Protein AF-E0Z5E8-F1 (afdb_monomer_lite)

pLDDT: mean 77.85, std 16.26, range [35.5, 92.94]

InterPro domains:
  IPR000535 Major sperm protein (MSP) domain [PF00635] (7-80)
  IPR000535 Major sperm protein (MSP) domain [PS50202] (1-94)
  IPR008962 PapD-like superfamily [SSF49354] (6-79)
  IPR013783 Immunoglobulin-like fold [G3DSA:2.60.40.10] (1-93)

Foldseek 3Di:
DWAQAQQWKKKKAKAWPCNVFKDKPPRIDIADHRGDDDIDIDGDDPPPDDDPPCPPDDPTDMDMDMDTDPPPDPDDDDPPPDDPDCVRRDDPDD

Radius of gyration: 16.04 Å; chains: 1; bounding box: 31×34×48 Å

Secondary structure (DSSP, 8-state):
-B---SS--EEEEEEESSTTTEEEESSEEEE-TT-B---EEEE-PPTTPPPPTTTT-----EEEEEEE-TT-----TTS-TT---GGGGS----

Structure (mmCIF, N/CA/C/O backbone):
data_AF-E0Z5E8-F1
#
_entry.id   AF-E0Z5E8-F1
#
loop_
_atom_site.group_PDB
_atom_site.id
_atom_site.type_symbol
_atom_site.label_atom_id
_atom_site.label_alt_id
_atom_site.label_comp_id
_atom_site.label_asym_id
_atom_site.label_entity_id
_atom_site.label_seq_id
_atom_site.pdbx_PDB_ins_code
_atom_site.Cartn_x
_atom_site.Cartn_y
_atom_site.Cartn_z
_atom_site.occupancy
_atom_site.B_iso_or_equiv
_atom_site.auth_seq_id
_atom_site.auth_comp_id
_atom_site.auth_asym_id
_atom_site.auth_atom_id
_atom_site.pdbx_PDB_model_num
ATOM 1 N N . LEU A 1 1 ? 5.108 1.195 1.039 1.00 91.69 1 LEU A N 1
ATOM 2 C CA . LEU A 1 1 ? 5.181 0.064 0.085 1.00 91.69 1 LEU A CA 1
ATOM 3 C C . LEU A 1 1 ? 6.317 0.313 -0.895 1.00 91.69 1 LEU A C 1
ATOM 5 O O . LEU A 1 1 ? 6.402 1.414 -1.425 1.00 91.69 1 LEU A O 1
ATOM 9 N N . ARG A 1 2 ? 7.191 -0.671 -1.122 1.00 92.94 2 ARG A N 1
ATOM 10 C CA . ARG A 1 2 ? 8.309 -0.558 -2.071 1.00 92.94 2 ARG A CA 1
ATOM 11 C C . ARG A 1 2 ? 8.184 -1.634 -3.139 1.00 92.94 2 ARG A C 1
ATOM 13 O O . ARG A 1 2 ? 7.996 -2.801 -2.803 1.00 92.94 2 ARG A O 1
ATOM 20 N N . ASN A 1 3 ? 8.301 -1.242 -4.401 1.00 90.56 3 ASN A N 1
ATOM 21 C CA . ASN A 1 3 ? 8.421 -2.192 -5.496 1.00 90.56 3 ASN A CA 1
ATOM 22 C C . ASN A 1 3 ?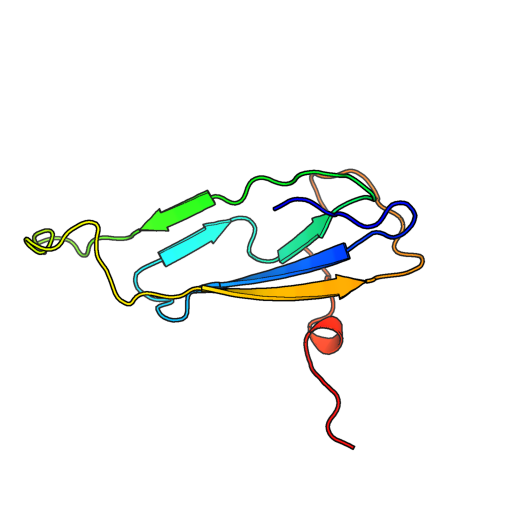 9.862 -2.716 -5.549 1.00 90.56 3 ASN A C 1
ATOM 24 O O . ASN A 1 3 ? 10.802 -1.931 -5.617 1.00 90.56 3 ASN A O 1
ATOM 28 N N . VAL A 1 4 ? 10.035 -4.035 -5.508 1.00 91.75 4 VAL A N 1
ATOM 29 C CA . VAL A 1 4 ? 11.350 -4.697 -5.602 1.00 91.75 4 VAL A CA 1
ATOM 30 C C . VAL A 1 4 ? 11.660 -5.208 -7.012 1.00 91.75 4 VAL A C 1
ATOM 32 O O . VAL A 1 4 ? 12.748 -5.716 -7.261 1.00 91.75 4 VAL A O 1
ATOM 35 N N . MET A 1 5 ? 10.725 -5.054 -7.951 1.00 89.69 5 MET A N 1
ATOM 36 C CA . MET A 1 5 ? 10.928 -5.387 -9.355 1.00 89.69 5 MET A CA 1
ATOM 37 C C . MET A 1 5 ? 11.768 -4.299 -10.032 1.00 89.69 5 MET A C 1
ATOM 39 O O . MET A 1 5 ? 11.460 -3.110 -9.938 1.00 89.69 5 MET A O 1
ATOM 43 N N . TYR A 1 6 ? 12.818 -4.717 -10.739 1.00 86.75 6 TYR A N 1
ATOM 44 C CA . TYR A 1 6 ? 13.782 -3.817 -11.387 1.00 86.75 6 TYR A CA 1
ATOM 45 C C . TYR A 1 6 ? 13.280 -3.207 -12.692 1.00 86.75 6 TYR A C 1
ATOM 47 O O . TYR A 1 6 ? 13.665 -2.100 -13.049 1.00 86.75 6 TYR A O 1
ATOM 55 N N . THR A 1 7 ? 12.435 -3.938 -13.411 1.00 86.56 7 THR A N 1
ATOM 56 C CA . THR A 1 7 ? 12.042 -3.592 -14.783 1.00 86.56 7 THR A CA 1
ATOM 57 C C . THR A 1 7 ? 10.537 -3.480 -14.966 1.00 86.56 7 THR A C 1
ATOM 59 O O . THR A 1 7 ? 10.088 -3.032 -16.015 1.00 86.56 7 THR A O 1
ATOM 62 N N . MET A 1 8 ? 9.749 -3.867 -13.959 1.00 90.12 8 MET A N 1
ATOM 63 C CA . MET A 1 8 ? 8.296 -3.943 -14.071 1.00 90.12 8 MET A CA 1
ATOM 64 C C . MET A 1 8 ? 7.603 -3.110 -12.990 1.00 90.12 8 MET A C 1
ATOM 66 O O . MET A 1 8 ? 7.964 -3.217 -11.812 1.00 90.12 8 MET A O 1
ATOM 70 N N . PRO A 1 9 ? 6.594 -2.299 -13.349 1.00 87.94 9 PRO A N 1
ATOM 71 C CA . PRO A 1 9 ? 5.744 -1.669 -12.360 1.00 87.94 9 PRO A CA 1
ATOM 72 C C . PRO A 1 9 ? 4.836 -2.705 -11.687 1.00 87.94 9 PRO A C 1
ATOM 74 O O . PRO A 1 9 ? 4.496 -3.746 -12.258 1.00 87.94 9 PRO A O 1
ATOM 77 N N . VAL A 1 10 ? 4.445 -2.406 -10.451 1.00 89.19 10 VAL A N 1
ATOM 78 C CA . VAL A 1 10 ? 3.575 -3.259 -9.636 1.00 89.19 10 VAL A CA 1
ATOM 79 C C . VAL A 1 10 ? 2.347 -2.464 -9.232 1.00 89.19 10 VAL A C 1
ATOM 81 O O . VAL A 1 10 ? 2.459 -1.421 -8.587 1.00 89.19 10 VAL A O 1
ATOM 84 N N . ALA A 1 11 ? 1.172 -2.964 -9.598 1.00 90.69 11 ALA A N 1
ATOM 85 C CA . ALA A 1 11 ? -0.087 -2.473 -9.069 1.00 90.69 11 ALA A CA 1
ATOM 86 C C . ALA A 1 11 ? -0.307 -3.078 -7.682 1.00 90.69 11 ALA A C 1
ATOM 88 O O . ALA A 1 11 ? -0.007 -4.251 -7.453 1.00 90.69 11 ALA A O 1
ATOM 89 N N . PHE A 1 12 ? -0.844 -2.297 -6.756 1.00 90.81 12 PHE A N 1
ATOM 90 C CA . PHE A 1 12 ? -1.234 -2.787 -5.441 1.00 90.81 12 PHE A CA 1
ATOM 91 C C . PHE A 1 12 ? -2.645 -2.331 -5.088 1.00 90.81 12 PHE A C 1
ATOM 93 O O . PHE A 1 12 ? -3.139 -1.313 -5.580 1.00 90.81 12 PHE A O 1
ATOM 100 N N . ARG A 1 13 ? -3.263 -3.082 -4.183 1.00 90.69 13 ARG A N 1
ATOM 101 C CA . ARG A 1 13 ? -4.519 -2.764 -3.517 1.00 90.69 13 ARG A CA 1
ATOM 102 C C . ARG A 1 13 ? -4.391 -3.131 -2.046 1.00 90.69 13 ARG A C 1
ATOM 104 O O . ARG A 1 13 ? -4.080 -4.273 -1.726 1.00 90.69 13 ARG A O 1
ATOM 111 N N . LEU A 1 14 ? -4.631 -2.170 -1.167 1.00 91.25 14 LEU A N 1
ATOM 112 C CA . LEU A 1 14 ? -4.600 -2.325 0.278 1.00 91.25 14 LEU A CA 1
ATOM 113 C C . LEU A 1 14 ? -6.002 -2.100 0.841 1.00 91.25 14 LEU A C 1
ATOM 115 O O . LEU A 1 14 ? -6.594 -1.034 0.660 1.00 91.25 14 LEU A O 1
ATOM 119 N N . GLN A 1 15 ? -6.539 -3.110 1.520 1.00 89.88 15 GLN A N 1
ATOM 120 C CA . GLN A 1 15 ? -7.880 -3.063 2.092 1.00 89.88 15 GLN A CA 1
ATOM 121 C C . GLN A 1 15 ? -7.850 -3.411 3.579 1.00 89.88 15 GLN A C 1
ATOM 123 O O . GLN A 1 15 ? -7.336 -4.470 3.937 1.00 89.88 15 GLN A O 1
ATOM 128 N N . PRO A 1 16 ? -8.429 -2.572 4.452 1.00 89.88 16 PRO A N 1
ATOM 129 C CA . PRO A 1 16 ? -8.672 -2.973 5.828 1.00 89.88 16 PRO A CA 1
ATOM 130 C C . PRO A 1 16 ? -9.748 -4.062 5.854 1.00 89.88 16 PRO A C 1
ATOM 132 O O . PRO A 1 16 ? -10.783 -3.928 5.192 1.00 89.88 16 PRO A O 1
ATOM 135 N N . LEU A 1 17 ? -9.535 -5.117 6.642 1.00 86.75 17 LEU A N 1
ATOM 136 C CA . LEU A 1 17 ? -10.589 -6.102 6.912 1.00 86.75 17 LEU A CA 1
ATOM 137 C C . LEU A 1 17 ? -11.713 -5.463 7.744 1.00 86.75 17 LEU A C 1
ATOM 139 O O . LEU A 1 17 ? -12.890 -5.686 7.472 1.00 86.75 17 LEU A O 1
ATOM 143 N N . ASN A 1 18 ? -11.355 -4.539 8.642 1.00 82.69 18 ASN A N 1
ATOM 144 C CA . ASN A 1 18 ? -12.290 -3.739 9.431 1.00 82.69 18 ASN A CA 1
ATOM 145 C C . ASN A 1 18 ? -12.515 -2.339 8.836 1.00 82.69 18 ASN A C 1
ATOM 147 O O . ASN A 1 18 ? -12.066 -1.321 9.363 1.00 82.69 18 ASN A O 1
ATOM 151 N N . LYS A 1 19 ? -13.265 -2.293 7.727 1.00 74.31 19 LYS A N 1
ATOM 152 C CA . LYS A 1 19 ? -13.552 -1.075 6.936 1.00 74.31 19 LYS A CA 1
ATOM 153 C C . LYS A 1 19 ? -14.212 0.069 7.713 1.00 74.31 19 LYS A C 1
ATOM 155 O O . LYS A 1 19 ? -14.081 1.215 7.309 1.00 74.31 19 LYS A O 1
ATOM 160 N N . GLY A 1 20 ? -14.923 -0.230 8.801 1.00 77.94 20 GLY A N 1
ATOM 161 C CA . GLY A 1 20 ? -15.585 0.790 9.623 1.00 77.94 20 GLY A CA 1
ATOM 162 C C . GLY A 1 20 ? -14.644 1.548 10.564 1.00 77.94 20 GLY A C 1
ATOM 163 O O . GLY A 1 20 ? -14.977 2.647 10.989 1.00 77.94 20 GLY A O 1
ATOM 164 N N . ARG A 1 21 ? -13.473 0.978 10.882 1.00 83.69 21 ARG A N 1
ATOM 165 C CA . ARG A 1 21 ? -12.521 1.542 11.855 1.00 83.69 21 ARG A CA 1
ATOM 166 C C . ARG A 1 21 ? -11.250 2.088 11.222 1.00 83.69 21 ARG A C 1
ATOM 168 O O . ARG A 1 21 ? -10.504 2.790 11.886 1.00 83.69 21 ARG A O 1
ATOM 175 N N . TYR A 1 22 ? -11.000 1.795 9.949 1.00 89.19 22 TYR A N 1
ATOM 176 C CA . TYR A 1 22 ? -9.772 2.200 9.278 1.00 89.19 22 TYR A CA 1
ATOM 177 C C . TYR A 1 22 ? -10.050 2.802 7.909 1.00 89.19 22 TYR A C 1
ATOM 179 O O . TYR A 1 22 ? -10.809 2.256 7.110 1.00 89.19 22 TYR A O 1
ATOM 187 N N . THR A 1 23 ? -9.379 3.907 7.608 1.00 90.62 23 THR A N 1
ATOM 188 C CA . THR A 1 23 ? -9.306 4.486 6.266 1.00 90.62 23 THR A CA 1
ATOM 189 C C . THR A 1 23 ? -7.881 4.390 5.753 1.00 90.62 23 THR A C 1
ATOM 191 O O . THR A 1 23 ? -6.944 4.752 6.450 1.00 90.62 23 THR A O 1
ATOM 194 N N . VAL A 1 24 ? -7.724 3.914 4.521 1.00 90.69 24 VAL A N 1
ATOM 195 C CA . VAL A 1 24 ? -6.424 3.742 3.865 1.00 90.69 24 VAL A CA 1
ATOM 196 C C . VAL A 1 24 ? -6.345 4.683 2.667 1.00 90.69 24 VAL A C 1
ATOM 198 O O . VAL A 1 24 ? -7.284 4.715 1.869 1.00 90.69 24 VAL A O 1
ATOM 201 N N . LYS A 1 25 ? -5.251 5.438 2.522 1.00 90.75 25 LYS A N 1
ATOM 202 C CA . LYS A 1 25 ? -5.021 6.352 1.393 1.00 90.75 25 LYS A CA 1
ATOM 203 C C . LYS A 1 25 ? -3.565 6.295 0.898 1.00 90.75 25 LYS A C 1
ATOM 205 O O . LYS A 1 25 ? -2.659 6.515 1.693 1.00 90.75 25 LYS A O 1
ATOM 210 N N . PRO A 1 26 ? -3.312 6.063 -0.402 1.00 91.19 26 PRO A N 1
ATOM 211 C CA . PRO A 1 26 ? -4.250 5.545 -1.400 1.00 91.19 26 PRO A CA 1
ATOM 212 C C . PRO A 1 26 ? -4.597 4.064 -1.141 1.00 91.19 26 PRO A C 1
ATOM 214 O O . PRO A 1 26 ? -3.759 3.289 -0.684 1.00 91.19 26 PRO A O 1
ATOM 217 N N . GLN A 1 27 ? -5.833 3.654 -1.457 1.00 88.00 27 GLN A N 1
ATOM 218 C CA . GLN A 1 27 ? -6.265 2.247 -1.340 1.00 88.00 27 GLN A CA 1
ATOM 219 C C . GLN A 1 27 ? -5.696 1.357 -2.445 1.00 88.00 27 GLN A C 1
ATOM 221 O O . GLN A 1 27 ? -5.608 0.144 -2.287 1.00 88.00 27 GLN A O 1
ATOM 226 N N . SER A 1 28 ? -5.331 1.939 -3.579 1.00 89.25 28 SER A N 1
ATOM 227 C CA . SER A 1 28 ? -4.711 1.242 -4.697 1.00 89.25 28 SER A CA 1
ATOM 228 C C . SER A 1 28 ? -3.844 2.206 -5.487 1.00 89.25 28 SER A C 1
ATOM 230 O O . SER A 1 28 ? -4.056 3.416 -5.442 1.00 89.25 28 SER A O 1
ATOM 232 N N . GLY A 1 29 ? -2.882 1.677 -6.225 1.00 88.25 29 GLY A N 1
ATOM 233 C CA . GLY A 1 29 ? -1.973 2.484 -7.026 1.00 88.25 29 GLY A CA 1
ATOM 234 C C . GLY A 1 29 ? -1.016 1.619 -7.829 1.00 88.25 29 GLY A C 1
ATOM 235 O O . GLY A 1 29 ? -1.004 0.395 -7.690 1.00 88.25 29 GLY A O 1
ATOM 236 N N . ILE A 1 30 ? -0.193 2.265 -8.648 1.00 88.88 30 ILE A N 1
ATOM 237 C CA . ILE A 1 30 ? 0.899 1.624 -9.381 1.00 88.88 30 ILE A CA 1
ATOM 238 C C . ILE A 1 30 ? 2.213 2.187 -8.851 1.00 88.88 30 ILE A C 1
ATOM 240 O O . ILE A 1 30 ? 2.375 3.398 -8.726 1.00 88.88 30 ILE A O 1
ATOM 244 N N . ILE A 1 31 ? 3.151 1.303 -8.527 1.00 90.25 31 ILE A N 1
ATOM 245 C CA . ILE A 1 31 ? 4.485 1.658 -8.058 1.00 90.25 31 ILE A CA 1
ATOM 246 C C . ILE A 1 31 ? 5.471 1.343 -9.181 1.00 90.25 31 ILE A C 1
ATOM 248 O O . ILE A 1 31 ? 5.582 0.196 -9.621 1.00 90.25 31 ILE A O 1
ATOM 252 N N . ALA A 1 32 ? 6.192 2.369 -9.634 1.00 89.50 32 ALA A N 1
ATOM 253 C CA . ALA A 1 32 ? 7.258 2.252 -10.626 1.00 89.50 32 ALA A CA 1
ATOM 254 C C . ALA A 1 32 ? 8.311 1.202 -10.221 1.00 89.50 32 ALA A C 1
ATOM 256 O O . ALA A 1 32 ? 8.424 0.896 -9.029 1.00 89.50 32 ALA A O 1
ATOM 257 N N . PRO A 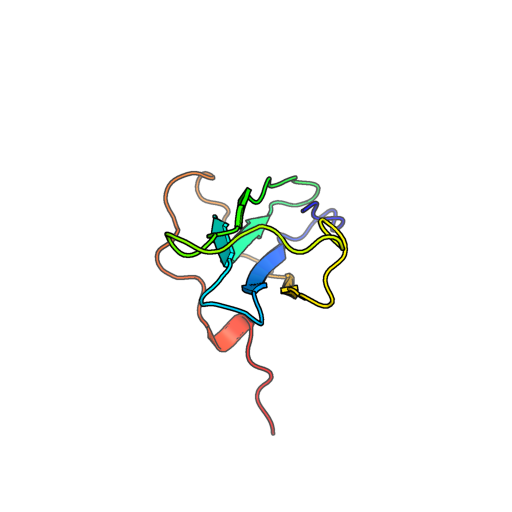1 33 ? 9.099 0.650 -11.161 1.00 90.56 33 PRO A N 1
ATOM 258 C CA . PRO A 1 33 ? 10.237 -0.200 -10.818 1.00 90.56 33 PRO A CA 1
ATOM 259 C C . PRO A 1 33 ? 11.133 0.466 -9.768 1.00 90.56 33 PRO A C 1
ATOM 261 O O . PRO A 1 33 ? 11.448 1.649 -9.886 1.00 90.56 33 PRO A O 1
ATOM 264 N N . LEU A 1 34 ? 11.487 -0.270 -8.710 1.00 90.88 34 LEU A N 1
ATOM 265 C CA . LEU A 1 34 ? 12.249 0.221 -7.545 1.00 90.88 34 LEU A CA 1
ATOM 266 C C . LEU A 1 34 ? 11.634 1.415 -6.781 1.00 90.88 34 LEU A C 1
ATOM 268 O O . LEU A 1 34 ? 12.231 1.909 -5.820 1.00 90.88 34 LEU A O 1
ATOM 272 N N . GLY A 1 35 ? 10.438 1.860 -7.171 1.00 89.38 35 GLY A N 1
ATOM 273 C CA . GLY A 1 35 ? 9.736 2.990 -6.584 1.00 89.38 35 GLY A CA 1
ATOM 274 C C . GLY A 1 35 ? 9.236 2.705 -5.171 1.00 89.38 35 GLY A C 1
ATOM 275 O O . GLY A 1 35 ? 9.037 1.557 -4.761 1.00 89.38 35 GLY A O 1
ATOM 276 N N . THR A 1 36 ? 9.003 3.778 -4.422 1.00 91.62 36 THR A N 1
ATOM 277 C CA . THR A 1 36 ? 8.425 3.721 -3.076 1.00 91.62 36 THR A CA 1
ATOM 278 C C . THR A 1 36 ? 7.184 4.594 -3.020 1.00 91.62 36 THR A C 1
ATOM 280 O O . THR A 1 36 ? 7.181 5.713 -3.523 1.00 91.62 36 THR A O 1
ATOM 283 N N . LEU A 1 37 ? 6.134 4.069 -2.398 1.00 90.06 37 LEU A N 1
ATOM 284 C CA . LEU A 1 37 ? 4.887 4.771 -2.147 1.00 90.06 37 LEU A CA 1
ATOM 285 C C . LEU A 1 37 ? 4.547 4.706 -0.661 1.00 90.06 37 LEU A C 1
ATOM 287 O O . LEU A 1 37 ? 4.548 3.627 -0.057 1.00 90.06 37 LEU A O 1
ATOM 291 N N . THR A 1 38 ? 4.206 5.851 -0.088 1.00 92.38 38 THR A N 1
ATOM 292 C CA . THR A 1 38 ? 3.696 5.945 1.280 1.00 92.38 38 THR A CA 1
ATOM 293 C C . THR A 1 38 ? 2.189 5.733 1.280 1.00 92.38 38 THR A C 1
ATOM 295 O O . THR A 1 38 ? 1.481 6.287 0.444 1.00 92.38 38 THR A O 1
ATOM 298 N N . VAL A 1 39 ? 1.710 4.915 2.215 1.00 91.88 39 VAL A N 1
ATOM 299 C CA . VAL A 1 39 ? 0.281 4.697 2.436 1.00 91.88 39 VAL A CA 1
ATOM 300 C C . VAL A 1 39 ? -0.055 5.189 3.832 1.00 91.88 39 VAL A C 1
ATOM 302 O O . VAL A 1 39 ? 0.582 4.789 4.804 1.00 91.88 39 VAL A O 1
ATOM 305 N N . GLU A 1 40 ? -1.041 6.065 3.912 1.00 92.94 40 GLU A N 1
ATOM 306 C CA . GLU A 1 40 ? -1.616 6.566 5.147 1.00 92.94 40 GLU A CA 1
ATOM 307 C C . GLU A 1 40 ? -2.723 5.616 5.613 1.00 92.94 40 GLU A C 1
ATOM 309 O O . GLU A 1 40 ? -3.618 5.259 4.841 1.00 92.94 40 GLU A O 1
ATOM 314 N N . ILE A 1 41 ? -2.661 5.204 6.878 1.00 91.69 41 ILE A N 1
ATOM 315 C CA . ILE A 1 41 ? -3.689 4.393 7.530 1.00 91.69 41 ILE A CA 1
ATOM 316 C C . ILE A 1 41 ? -4.200 5.185 8.728 1.00 91.69 41 ILE A C 1
ATOM 318 O O . ILE A 1 41 ? -3.485 5.375 9.708 1.00 91.69 41 ILE A O 1
ATOM 322 N N . VAL A 1 42 ? -5.444 5.643 8.640 1.00 90.38 42 VAL A N 1
ATOM 323 C CA . VAL A 1 42 ? -6.121 6.417 9.681 1.00 90.38 42 VAL A CA 1
ATOM 324 C C . VAL A 1 42 ? -7.050 5.493 10.451 1.00 90.38 42 VAL A C 1
ATOM 326 O O . VAL A 1 42 ? -7.926 4.867 9.853 1.00 90.38 42 VAL A O 1
ATOM 329 N N . TYR A 1 43 ? -6.870 5.418 11.768 1.00 87.81 43 TYR A N 1
ATOM 330 C CA . TYR A 1 43 ? -7.799 4.743 12.670 1.00 87.81 43 TYR A CA 1
ATOM 331 C C . TYR A 1 43 ? -8.888 5.715 13.130 1.00 87.81 43 TYR A C 1
ATOM 333 O O . TYR A 1 43 ? -8.592 6.803 13.620 1.00 87.81 43 TYR A O 1
ATOM 341 N N . HIS A 1 44 ? -10.145 5.310 12.984 1.00 86.06 44 HIS A N 1
ATOM 342 C CA . HIS A 1 44 ? -11.317 6.060 13.414 1.00 86.06 44 HIS A CA 1
ATOM 343 C C . HIS A 1 44 ? -11.824 5.490 14.728 1.00 86.06 44 HIS A C 1
ATOM 345 O O . HIS A 1 44 ? -12.375 4.388 14.769 1.00 86.06 44 HIS A O 1
ATOM 351 N N . LEU A 1 45 ? -11.652 6.263 15.797 1.00 82.50 45 LEU A N 1
ATOM 352 C CA . LEU A 1 45 ? -12.239 5.968 17.094 1.00 82.50 45 LEU A CA 1
ATOM 353 C C . LEU A 1 45 ? -13.669 6.537 17.130 1.00 82.50 45 LEU A C 1
ATOM 355 O O . LEU A 1 45 ? -13.833 7.748 16.954 1.00 82.50 45 LEU A O 1
ATOM 359 N N . PRO A 1 46 ? -14.710 5.710 17.337 1.00 79.81 46 PRO A N 1
ATOM 360 C CA . PRO A 1 46 ? -16.073 6.206 17.476 1.00 79.81 46 PRO A CA 1
ATOM 361 C C . PRO A 1 46 ? -16.188 7.265 18.587 1.00 79.81 46 PRO A C 1
ATOM 363 O O . PRO A 1 46 ? -15.603 7.080 19.662 1.00 79.81 46 PRO A O 1
ATOM 366 N N . PRO A 1 47 ? -16.960 8.348 18.382 1.00 77.56 47 PRO A N 1
ATOM 367 C CA . PRO A 1 47 ? -17.192 9.350 19.418 1.00 77.56 47 PRO A CA 1
ATOM 368 C C . PRO A 1 47 ? -17.762 8.699 20.685 1.00 77.56 47 PRO A C 1
ATOM 370 O O . PRO A 1 47 ? -18.752 7.975 20.618 1.00 77.56 47 PRO A O 1
ATOM 373 N N . GLY A 1 48 ? -17.130 8.941 21.836 1.00 74.50 48 GLY A N 1
ATOM 374 C CA . GLY A 1 48 ? -17.544 8.373 23.126 1.00 74.50 48 GLY A CA 1
ATOM 375 C C . GLY A 1 48 ? -16.999 6.974 23.434 1.00 74.50 48 GLY A C 1
ATOM 376 O O . GLY A 1 48 ? -17.324 6.423 24.483 1.00 74.50 48 GLY A O 1
ATOM 377 N N . SER A 1 49 ? -16.159 6.406 22.565 1.00 77.25 49 SER A N 1
ATOM 378 C CA . SER A 1 49 ? -15.404 5.190 22.881 1.00 77.25 49 SER A CA 1
ATOM 379 C C . SER A 1 49 ? -14.032 5.523 23.472 1.00 77.25 49 SER A C 1
ATOM 381 O O . SER A 1 49 ? -13.373 6.475 23.053 1.00 77.25 49 SER A O 1
ATOM 383 N N . PHE A 1 50 ? -13.608 4.741 24.464 1.00 75.38 50 PHE A N 1
ATOM 384 C CA . PHE A 1 50 ? -12.253 4.794 25.007 1.00 75.38 50 PHE A CA 1
ATOM 385 C C . PHE A 1 50 ? -11.336 3.878 24.194 1.00 75.38 50 PHE A C 1
ATOM 387 O O . PHE A 1 50 ? -11.783 2.864 23.648 1.00 75.38 50 PHE A O 1
ATOM 394 N N . LEU A 1 51 ? -10.053 4.233 24.104 1.00 74.94 51 LEU A N 1
ATOM 395 C CA . LEU A 1 51 ? -9.055 3.298 23.593 1.00 74.94 51 LEU A CA 1
ATOM 396 C C . LEU A 1 51 ? -8.999 2.092 24.544 1.00 74.94 51 LEU A C 1
ATOM 398 O O . LEU A 1 51 ? -8.994 2.298 25.757 1.00 74.94 51 LEU A O 1
ATOM 402 N N . PRO A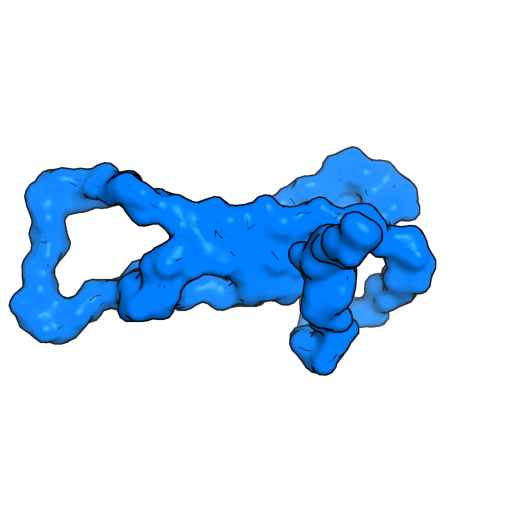 1 52 ? -8.989 0.851 24.030 1.00 75.06 52 PRO A N 1
ATOM 403 C CA . PRO A 1 52 ? -8.820 -0.317 24.882 1.00 75.06 52 PRO A CA 1
ATOM 404 C C . PRO A 1 52 ? -7.446 -0.276 25.558 1.00 75.06 52 PRO A C 1
ATOM 406 O O . PRO A 1 52 ? -6.480 0.200 24.961 1.00 75.06 52 PRO A O 1
ATOM 409 N N . ASP A 1 53 ? -7.339 -0.842 26.761 1.00 77.75 53 ASP A N 1
ATOM 410 C CA . ASP A 1 53 ? -6.072 -0.910 27.512 1.00 77.75 53 ASP A CA 1
ATOM 411 C C . ASP A 1 53 ? -4.970 -1.662 26.749 1.00 77.75 53 ASP A C 1
ATOM 413 O O . ASP A 1 53 ? -3.781 -1.451 26.976 1.00 77.75 53 ASP A O 1
ATOM 417 N N . SER A 1 54 ? -5.360 -2.528 25.811 1.00 74.06 54 SER A N 1
ATOM 418 C CA . SER A 1 54 ? -4.444 -3.254 24.937 1.00 74.06 54 SER A CA 1
ATOM 419 C C . SER A 1 54 ? -3.879 -2.405 23.799 1.00 74.06 54 SER A C 1
ATOM 421 O O . SER A 1 54 ? -3.051 -2.911 23.050 1.00 74.06 54 SER A O 1
ATOM 423 N N . PHE A 1 55 ? -4.299 -1.147 23.618 1.00 73.50 55 PHE A N 1
ATOM 424 C CA . PHE A 1 55 ? -3.784 -0.289 22.551 1.00 73.50 55 PHE A CA 1
ATOM 425 C C . PHE A 1 55 ? -2.251 -0.150 22.646 1.00 73.50 55 PHE A C 1
ATOM 427 O O . PHE A 1 55 ? -1.725 0.119 23.726 1.00 73.50 55 PHE A O 1
ATOM 434 N N . PRO A 1 56 ? -1.509 -0.284 21.531 1.00 74.00 56 PRO A N 1
ATOM 435 C CA . PRO A 1 56 ? -1.969 -0.400 20.143 1.00 74.00 56 PRO A CA 1
ATOM 436 C C . PRO A 1 56 ? -2.138 -1.843 19.638 1.00 74.00 56 PRO A C 1
ATOM 438 O O . PRO A 1 56 ? -2.325 -2.043 18.439 1.00 74.00 56 PRO A O 1
ATOM 441 N N . PHE A 1 57 ? -2.053 -2.851 20.506 1.00 78.62 57 PHE A N 1
ATOM 442 C CA . PHE A 1 57 ? -2.203 -4.251 20.121 1.00 78.62 57 PHE A CA 1
ATOM 443 C C . PHE A 1 57 ? -3.653 -4.556 19.747 1.00 78.62 57 PHE A C 1
ATOM 445 O O . PHE A 1 57 ? -4.584 -4.425 20.547 1.00 78.62 57 PHE A O 1
ATOM 452 N N . THR A 1 58 ? -3.819 -4.955 18.493 1.00 80.44 58 THR A N 1
ATOM 453 C CA . THR A 1 58 ? -5.089 -5.329 17.888 1.00 80.44 58 THR A CA 1
ATOM 454 C C . THR A 1 58 ? -4.868 -6.501 16.936 1.00 80.44 58 THR A C 1
ATOM 456 O O . THR A 1 58 ? -3.820 -6.592 16.296 1.00 80.44 58 THR A O 1
ATOM 459 N N . ASP A 1 59 ? -5.874 -7.366 16.816 1.00 84.31 59 ASP A N 1
ATOM 460 C C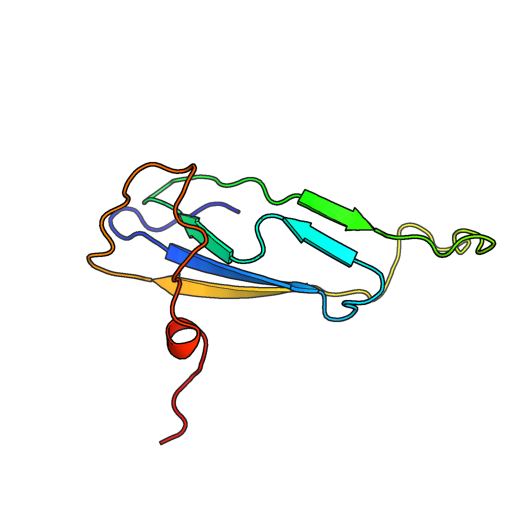A . ASP A 1 59 ? -5.935 -8.436 15.812 1.00 84.31 59 ASP A CA 1
ATOM 461 C C . ASP A 1 59 ? -6.402 -7.916 14.434 1.00 84.31 59 ASP A C 1
ATOM 463 O O . ASP A 1 59 ? -6.670 -8.683 13.501 1.00 84.31 59 ASP A O 1
ATOM 467 N N . ASP A 1 60 ? -6.533 -6.592 14.293 1.00 86.62 60 ASP A N 1
ATOM 468 C CA . ASP A 1 60 ? -6.870 -5.941 13.036 1.00 86.62 60 ASP A CA 1
ATOM 469 C C . ASP A 1 60 ? -5.814 -6.226 11.968 1.00 86.62 60 ASP A C 1
ATOM 471 O O . ASP A 1 60 ? -4.605 -6.132 12.176 1.00 86.62 60 ASP A O 1
ATOM 475 N N . SER A 1 61 ? -6.295 -6.549 10.774 1.00 89.75 61 SER A N 1
ATOM 476 C CA . SER A 1 61 ? -5.451 -6.940 9.654 1.00 89.75 61 SER A CA 1
ATOM 477 C C . SER A 1 61 ? -5.841 -6.205 8.376 1.00 89.75 61 SER A C 1
ATOM 479 O O . SER A 1 61 ? -6.982 -5.773 8.167 1.00 89.75 61 SER A O 1
ATOM 481 N N . PHE A 1 62 ? -4.851 -6.047 7.501 1.00 92.06 62 PHE A N 1
ATOM 482 C CA . PHE A 1 62 ? -4.989 -5.395 6.207 1.00 92.06 62 PHE A CA 1
ATOM 483 C C . PHE A 1 62 ? -4.574 -6.376 5.118 1.00 92.06 62 PHE A C 1
ATOM 485 O O . PHE A 1 62 ? -3.510 -6.989 5.193 1.00 92.06 62 PHE A O 1
ATOM 492 N N . LEU A 1 63 ? -5.405 -6.507 4.090 1.00 92.50 63 LEU A N 1
ATOM 493 C CA . LEU A 1 63 ? -5.103 -7.320 2.925 1.00 92.50 63 LEU A CA 1
ATOM 494 C C . LEU A 1 63 ? -4.377 -6.465 1.887 1.00 92.50 63 LEU A C 1
ATOM 496 O O . LEU A 1 63 ? -4.962 -5.534 1.330 1.00 92.50 63 LEU A O 1
ATOM 500 N N . LEU A 1 64 ? -3.116 -6.799 1.620 1.00 92.69 64 LEU A N 1
ATOM 501 C CA . LEU A 1 64 ? -2.337 -6.243 0.519 1.00 92.69 64 LEU A CA 1
ATOM 502 C C . LEU A 1 64 ? -2.320 -7.243 -0.639 1.00 92.69 64 LEU A C 1
ATOM 504 O O . LEU A 1 64 ? -1.743 -8.319 -0.517 1.00 92.69 64 LEU A O 1
ATOM 508 N N . HIS A 1 65 ? -2.911 -6.869 -1.769 1.00 91.00 65 HIS A N 1
ATOM 509 C CA . HIS A 1 65 ? -2.810 -7.623 -3.013 1.00 91.00 65 HIS A CA 1
ATOM 510 C C . HIS A 1 65 ? -1.943 -6.847 -4.003 1.00 91.00 65 HIS A C 1
ATOM 512 O O . HIS A 1 65 ? -2.183 -5.661 -4.230 1.00 91.00 65 HIS A O 1
ATOM 518 N N . SER A 1 66 ? -0.928 -7.490 -4.576 1.00 89.50 66 SER A N 1
ATOM 519 C CA . SER A 1 66 ? -0.012 -6.873 -5.534 1.00 89.50 66 SER A CA 1
ATOM 520 C C . SER A 1 66 ? 0.159 -7.741 -6.774 1.00 89.50 66 SER A C 1
ATOM 522 O O . SER A 1 66 ? 0.222 -8.965 -6.686 1.00 89.50 66 SER A O 1
ATOM 524 N N . VAL A 1 67 ? 0.219 -7.098 -7.940 1.00 88.44 67 VAL A N 1
ATOM 525 C CA . VAL A 1 67 ? 0.316 -7.765 -9.243 1.00 88.44 67 VAL A CA 1
ATOM 526 C C . VAL A 1 67 ? 1.276 -6.993 -10.139 1.00 88.44 67 VAL A C 1
ATOM 528 O O . VAL A 1 67 ? 1.270 -5.761 -10.172 1.00 88.44 67 VAL A O 1
ATOM 531 N N . VAL A 1 68 ? 2.124 -7.719 -10.862 1.00 87.00 68 VAL A N 1
ATOM 532 C CA . VAL A 1 68 ? 3.028 -7.135 -11.858 1.00 87.00 68 VAL A CA 1
ATOM 533 C C . VAL A 1 68 ? 2.211 -6.704 -13.074 1.00 87.00 68 VAL A C 1
ATOM 535 O O . VAL A 1 68 ? 1.413 -7.485 -13.584 1.00 87.00 68 VAL A O 1
ATOM 538 N N . VAL A 1 69 ? 2.425 -5.480 -13.558 1.00 82.38 69 VAL A N 1
ATOM 539 C CA . VAL A 1 69 ? 1.679 -4.912 -14.694 1.00 82.38 69 VAL A CA 1
ATOM 540 C C . VAL A 1 69 ? 2.630 -4.501 -15.823 1.00 82.38 69 VAL A C 1
ATOM 542 O O . VAL A 1 69 ? 3.029 -3.341 -15.914 1.00 82.38 69 VAL A O 1
ATOM 545 N N . PRO A 1 70 ? 3.024 -5.436 -16.707 1.00 69.75 70 PRO A N 1
ATOM 546 C CA . PRO A 1 70 ? 3.858 -5.117 -17.861 1.00 69.75 70 PRO A CA 1
ATOM 547 C C . PRO A 1 70 ? 3.141 -4.126 -18.789 1.00 69.75 70 PRO A C 1
ATOM 549 O O . PRO A 1 70 ? 1.993 -4.346 -19.164 1.00 69.75 70 PRO A O 1
ATOM 552 N N . GLY A 1 71 ? 3.810 -3.035 -19.168 1.00 65.69 71 GLY A N 1
ATOM 553 C CA . GLY A 1 71 ? 3.280 -2.078 -20.148 1.00 65.69 71 GLY A CA 1
ATOM 554 C C . GLY A 1 71 ? 2.318 -1.013 -19.607 1.00 65.69 71 GLY A C 1
ATOM 555 O O . GLY A 1 71 ? 1.823 -0.208 -20.393 1.00 65.69 71 GLY A O 1
ATOM 556 N N . ALA A 1 72 ? 2.076 -0.941 -18.292 1.00 63.66 72 ALA A N 1
ATOM 557 C CA . ALA A 1 72 ? 1.392 0.209 -17.702 1.00 63.66 72 ALA A CA 1
ATOM 558 C C . ALA A 1 72 ? 2.303 1.446 -17.803 1.00 63.66 72 ALA A C 1
ATOM 560 O O . ALA A 1 72 ? 3.272 1.576 -17.052 1.00 63.66 72 ALA A O 1
ATOM 561 N N . ALA A 1 73 ? 2.022 2.338 -18.757 1.00 53.62 73 ALA A N 1
ATOM 562 C CA . ALA A 1 73 ? 2.703 3.622 -18.856 1.00 53.62 73 ALA A CA 1
ATOM 563 C C . ALA A 1 73 ? 2.445 4.414 -17.566 1.00 53.62 73 ALA A C 1
ATOM 565 O O . ALA A 1 73 ? 1.306 4.761 -17.254 1.00 53.62 73 ALA A O 1
ATOM 566 N N . ILE A 1 74 ? 3.504 4.660 -16.796 1.00 56.41 74 ILE A N 1
ATOM 567 C CA . ILE A 1 74 ? 3.453 5.407 -15.539 1.00 56.41 74 ILE A CA 1
ATOM 568 C C . ILE A 1 74 ? 3.301 6.882 -15.911 1.00 56.41 74 ILE A C 1
ATOM 570 O O . ILE A 1 74 ? 4.281 7.614 -16.011 1.00 56.41 74 ILE A O 1
ATOM 574 N N . LYS A 1 75 ? 2.074 7.305 -16.219 1.00 47.25 75 LYS A N 1
ATOM 575 C CA . LYS A 1 75 ? 1.763 8.717 -16.425 1.00 47.25 75 LYS A CA 1
ATOM 576 C C . LYS A 1 75 ? 1.622 9.350 -15.045 1.00 47.25 75 LYS A C 1
ATOM 578 O O . LYS A 1 75 ? 0.646 9.074 -14.358 1.00 47.25 75 LYS A O 1
ATOM 583 N N . ASP A 1 76 ? 2.663 10.084 -14.662 1.00 42.25 76 ASP A N 1
ATOM 584 C CA . ASP A 1 76 ? 2.796 11.034 -13.554 1.00 42.25 76 ASP A CA 1
ATOM 585 C C . ASP A 1 76 ? 1.952 10.771 -12.293 1.00 42.25 76 ASP A C 1
ATOM 587 O O . ASP A 1 76 ? 0.727 10.878 -12.258 1.00 42.25 76 ASP A O 1
ATOM 591 N N . SER A 1 77 ? 2.678 10.465 -11.221 1.00 47.59 77 SER A N 1
ATOM 592 C CA . SER A 1 77 ? 2.275 9.934 -9.916 1.00 47.59 77 SER A CA 1
ATOM 593 C C . SER A 1 77 ? 1.293 10.760 -9.060 1.00 47.59 77 SER A C 1
ATOM 595 O O . SER A 1 77 ? 1.341 10.650 -7.837 1.00 47.59 77 SER A O 1
ATOM 597 N N . THR A 1 78 ? 0.394 11.570 -9.624 1.00 41.97 78 THR A N 1
ATOM 598 C CA . THR A 1 78 ? -0.519 12.421 -8.831 1.00 41.97 78 THR A CA 1
ATOM 599 C C . THR A 1 78 ? -1.960 12.553 -9.341 1.00 41.97 78 THR A C 1
ATOM 601 O O . THR A 1 78 ? -2.730 13.271 -8.706 1.00 41.97 78 THR A O 1
ATOM 604 N N . SER A 1 79 ? -2.397 11.866 -10.408 1.00 39.56 79 SER A N 1
ATOM 605 C CA . SER A 1 79 ? -3.756 12.118 -10.946 1.00 39.56 79 SER A CA 1
ATOM 606 C C . SER A 1 79 ? -4.505 10.952 -11.609 1.00 39.56 79 SER A C 1
ATOM 608 O O . SER A 1 79 ? -5.487 11.188 -12.305 1.00 39.56 79 SER A O 1
ATOM 610 N N . SER A 1 80 ? -4.120 9.691 -11.392 1.00 42.66 80 SER A N 1
ATOM 611 C CA . SER A 1 80 ? -4.758 8.539 -12.063 1.00 42.66 80 SER A CA 1
ATOM 612 C C . SER A 1 80 ? -5.383 7.519 -11.104 1.00 42.66 80 SER A C 1
ATOM 614 O O . SER A 1 80 ? -5.266 6.308 -11.279 1.00 42.66 80 SER A O 1
ATOM 616 N N . SER A 1 81 ? -6.122 8.015 -10.110 1.00 48.25 81 SER A N 1
ATOM 617 C CA . SER A 1 81 ? -7.008 7.204 -9.258 1.00 48.25 81 SER A CA 1
ATOM 618 C C . SER A 1 81 ? -8.117 6.472 -10.036 1.00 48.25 81 SER A C 1
ATOM 620 O O . SER A 1 81 ? -8.760 5.590 -9.473 1.00 48.25 81 SER A O 1
ATOM 622 N N . ASP A 1 82 ? -8.357 6.816 -11.306 1.00 44.50 82 ASP A N 1
ATOM 623 C CA . ASP A 1 82 ? -9.654 6.547 -11.931 1.00 44.50 82 ASP A CA 1
ATOM 624 C C . ASP A 1 82 ? -9.812 5.244 -12.706 1.00 44.50 82 ASP A C 1
ATOM 626 O O . ASP A 1 82 ? -10.942 4.923 -13.070 1.00 44.50 82 ASP A O 1
ATOM 630 N N . THR A 1 83 ? -8.785 4.427 -12.956 1.00 54.22 83 THR A N 1
ATOM 631 C CA . THR A 1 83 ? -9.075 3.096 -13.529 1.00 54.22 83 THR A CA 1
ATOM 632 C C . THR A 1 83 ? -7.949 2.092 -13.338 1.00 54.22 83 THR A C 1
ATOM 634 O O . THR A 1 83 ? -7.328 1.648 -14.296 1.00 54.22 83 THR A O 1
ATOM 637 N N . ILE A 1 84 ? -7.683 1.682 -12.097 1.00 61.00 84 ILE A N 1
ATOM 638 C CA . ILE A 1 84 ? -7.052 0.372 -11.889 1.00 61.00 84 ILE A CA 1
ATOM 639 C C . ILE A 1 84 ? -8.179 -0.662 -12.021 1.00 61.0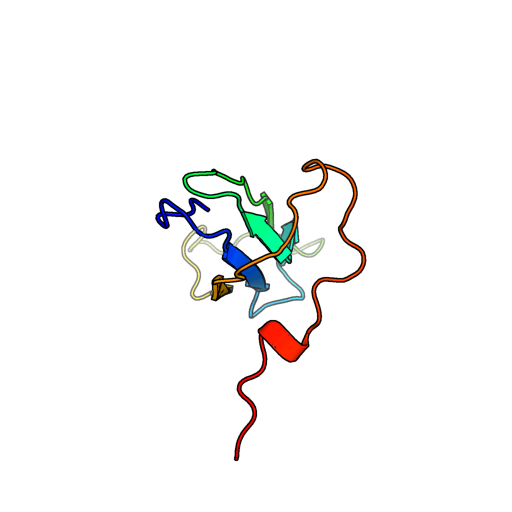0 84 ILE A C 1
ATOM 641 O O . ILE A 1 84 ? -9.056 -0.690 -11.151 1.00 61.00 84 ILE A O 1
ATOM 645 N N . PRO A 1 85 ? -8.226 -1.475 -13.096 1.00 66.69 85 PRO A N 1
ATOM 646 C CA . PRO A 1 85 ? -9.302 -2.437 -13.289 1.00 66.69 85 PRO A CA 1
ATOM 647 C C . PRO A 1 85 ? -9.348 -3.401 -12.106 1.00 66.69 85 PRO A C 1
ATOM 649 O O . PRO A 1 85 ? -8.343 -4.028 -11.767 1.00 66.69 85 PRO A O 1
ATOM 652 N N . ASN A 1 86 ? -10.521 -3.543 -11.483 1.00 64.94 86 ASN A N 1
ATOM 653 C CA . ASN A 1 86 ? -10.712 -4.511 -10.398 1.00 64.94 86 ASN A CA 1
ATOM 654 C C . ASN A 1 86 ? -10.301 -5.931 -10.827 1.00 64.94 86 ASN A C 1
ATOM 656 O O . ASN A 1 86 ? -9.812 -6.695 -9.996 1.00 64.94 86 ASN A O 1
ATOM 660 N N . ASP A 1 87 ? -10.422 -6.229 -12.122 1.00 69.81 87 ASP A N 1
ATOM 661 C CA . ASP A 1 87 ? -10.058 -7.501 -12.741 1.00 69.81 87 ASP A CA 1
ATOM 662 C C . ASP A 1 87 ? -8.580 -7.877 -12.559 1.00 69.81 87 ASP A C 1
ATOM 664 O O . ASP A 1 87 ? -8.257 -9.063 -12.529 1.00 69.81 87 ASP A O 1
ATOM 668 N N . TRP A 1 88 ? -7.675 -6.904 -12.374 1.00 69.06 88 TRP A N 1
ATOM 669 C CA . TRP A 1 88 ? -6.266 -7.190 -12.061 1.00 69.06 88 TRP A CA 1
ATOM 670 C C . TRP A 1 88 ? -6.095 -7.868 -10.708 1.00 69.06 88 TRP A C 1
ATOM 672 O O . TRP A 1 88 ? -5.112 -8.566 -10.492 1.00 69.06 88 TRP A O 1
ATOM 682 N N . PHE A 1 89 ? -7.049 -7.681 -9.798 1.00 66.75 89 PHE A N 1
ATOM 683 C CA . PHE A 1 89 ? -6.989 -8.212 -8.443 1.00 66.75 89 PHE A CA 1
ATOM 684 C C . PHE A 1 89 ? -7.922 -9.404 -8.219 1.00 66.75 89 PHE A C 1
ATOM 686 O O . PHE A 1 89 ? -7.979 -9.911 -7.100 1.00 66.75 89 PHE A O 1
ATOM 693 N N . THR A 1 90 ? -8.643 -9.862 -9.245 1.00 61.94 90 THR A N 1
ATOM 694 C CA . THR A 1 90 ? -9.493 -11.054 -9.168 1.00 61.94 90 THR A CA 1
ATOM 695 C C . THR A 1 90 ? -8.843 -12.211 -9.912 1.00 61.94 90 THR A C 1
ATOM 697 O O . THR A 1 90 ? -8.652 -12.154 -11.125 1.00 61.94 90 THR A O 1
ATOM 700 N N . THR A 1 91 ? -8.547 -13.305 -9.215 1.00 49.00 91 THR A N 1
ATOM 701 C CA . THR A 1 91 ? -8.199 -14.569 -9.866 1.00 49.00 91 THR A CA 1
ATOM 702 C C . THR A 1 91 ? -9.432 -15.045 -10.633 1.00 49.00 91 THR A C 1
ATOM 704 O O . THR A 1 91 ? -10.446 -15.372 -10.012 1.00 49.00 91 THR A O 1
ATOM 707 N N . ARG A 1 92 ? -9.394 -15.085 -11.973 1.00 42.88 92 ARG A N 1
ATOM 708 C CA . ARG A 1 92 ? -10.442 -15.789 -12.725 1.00 42.88 92 ARG A CA 1
ATOM 709 C C . ARG A 1 92 ? -10.419 -17.250 -12.276 1.00 42.88 92 ARG A C 1
ATOM 711 O O . ARG A 1 92 ? -9.465 -17.964 -12.571 1.00 42.88 92 ARG A O 1
ATOM 718 N N . ARG A 1 93 ? -11.443 -17.687 -11.538 1.00 43.38 93 ARG A N 1
ATOM 719 C CA . ARG A 1 93 ? -11.692 -19.120 -11.362 1.00 43.38 93 ARG A CA 1
ATOM 720 C C . ARG A 1 93 ? -12.072 -19.670 -12.734 1.00 43.38 93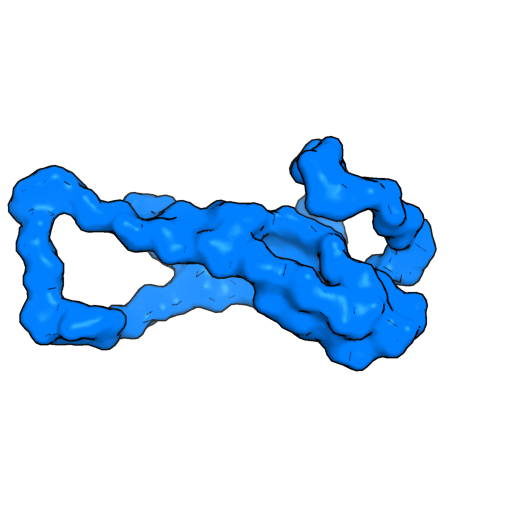 ARG A C 1
ATOM 722 O O . ARG A 1 93 ? -13.000 -19.157 -13.357 1.00 43.38 93 ARG A O 1
ATOM 729 N N . LYS A 1 94 ? -11.275 -20.618 -13.213 1.00 35.50 94 LYS A N 1
ATOM 730 C CA . LYS A 1 94 ? -11.546 -21.408 -14.410 1.00 35.50 94 LYS A CA 1
ATOM 731 C C . LYS A 1 94 ? -12.456 -22.572 -14.044 1.00 35.50 94 LYS A C 1
ATOM 733 O O . LYS A 1 94 ? -12.310 -23.061 -12.901 1.00 35.50 94 LYS A O 1
#

Sequence (94 aa):
LRNVMYTMPVAFRLQPLNKGRYTVKPQSGIIAPLGTLTVEIVYHLPPGSFLPDSFPFTDDSFLLHSVVVPGAAIKDSTSSSDTIPNDWFTTRRK

Organism: NCBI:txid455045